Protein AF-A0A6V8PZF9-F1 (afdb_monomer_lite)

Structure (mmCIF, N/CA/C/O backbone):
data_AF-A0A6V8PZF9-F1
#
_entry.id   AF-A0A6V8PZF9-F1
#
loop_
_atom_site.group_PDB
_atom_site.id
_atom_site.type_symbol
_atom_site.label_atom_id
_atom_site.label_alt_id
_atom_site.label_comp_id
_atom_site.label_asym_id
_atom_site.label_entity_id
_atom_site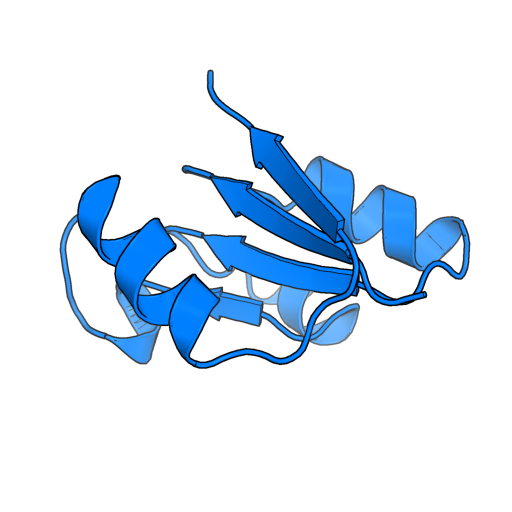.label_seq_id
_atom_site.pdbx_PDB_ins_code
_atom_site.Cartn_x
_atom_site.Cartn_y
_atom_site.Cartn_z
_atom_site.occupancy
_atom_site.B_iso_or_equiv
_atom_site.auth_seq_id
_atom_site.auth_comp_id
_atom_site.auth_asym_id
_atom_site.auth_atom_id
_atom_site.pdbx_PDB_model_num
ATOM 1 N N . MET A 1 1 ? 1.057 -11.443 -11.699 1.00 92.00 1 MET A N 1
ATOM 2 C CA . MET A 1 1 ? 0.505 -11.754 -10.373 1.00 92.00 1 MET A CA 1
ATOM 3 C C . MET A 1 1 ? 0.811 -10.569 -9.491 1.00 92.00 1 MET A C 1
ATOM 5 O O . MET A 1 1 ? 1.990 -10.291 -9.293 1.00 92.00 1 MET A O 1
ATOM 9 N N . ARG A 1 2 ? -0.217 -9.852 -9.054 1.00 97.62 2 ARG A N 1
ATOM 10 C CA . ARG A 1 2 ? -0.082 -8.646 -8.247 1.00 97.62 2 ARG A CA 1
ATOM 11 C C . ARG A 1 2 ? -0.265 -8.973 -6.774 1.00 97.62 2 ARG A C 1
ATOM 13 O O . ARG A 1 2 ? -1.293 -9.535 -6.397 1.00 97.62 2 ARG A O 1
ATOM 20 N N . THR A 1 3 ? 0.709 -8.598 -5.949 1.00 98.19 3 THR A N 1
ATOM 21 C CA . THR A 1 3 ? 0.638 -8.811 -4.497 1.00 98.19 3 THR A CA 1
ATOM 22 C C . THR A 1 3 ? 0.324 -7.508 -3.772 1.00 98.19 3 THR A C 1
ATOM 24 O O . THR A 1 3 ? 1.026 -6.509 -3.936 1.00 98.19 3 THR A O 1
ATOM 27 N N . LEU A 1 4 ? -0.705 -7.531 -2.929 1.00 98.25 4 LEU A N 1
ATOM 28 C CA . LEU A 1 4 ? -1.017 -6.458 -1.997 1.00 98.25 4 LEU A CA 1
ATOM 29 C C . LEU A 1 4 ? -0.229 -6.648 -0.692 1.00 98.25 4 LEU A C 1
ATOM 31 O O . LEU A 1 4 ? -0.388 -7.649 0.002 1.00 98.25 4 LEU A O 1
ATOM 35 N N . LEU A 1 5 ? 0.616 -5.677 -0.355 1.00 97.75 5 LEU A N 1
ATOM 36 C CA . LEU A 1 5 ? 1.342 -5.603 0.911 1.00 97.75 5 LEU A CA 1
ATOM 37 C C . LEU A 1 5 ? 0.539 -4.748 1.896 1.00 97.75 5 LEU A C 1
ATOM 39 O O . LEU A 1 5 ? 0.267 -3.586 1.603 1.00 97.75 5 LEU A O 1
ATOM 43 N N . VAL A 1 6 ? 0.180 -5.292 3.059 1.00 97.12 6 VAL A N 1
ATOM 44 C CA . VAL A 1 6 ? -0.610 -4.581 4.083 1.00 97.12 6 VAL A CA 1
ATOM 45 C C . VAL A 1 6 ? 0.026 -4.684 5.465 1.00 97.12 6 VAL A C 1
ATOM 47 O O . VAL A 1 6 ? 0.497 -5.749 5.857 1.00 97.12 6 VAL A O 1
ATOM 50 N N . GLY A 1 7 ? 0.024 -3.598 6.237 1.00 95.56 7 GLY A N 1
ATOM 51 C CA . GLY A 1 7 ? 0.518 -3.609 7.618 1.00 95.56 7 GLY A CA 1
ATOM 52 C C . GLY A 1 7 ? 0.664 -2.217 8.226 1.00 95.56 7 GLY A C 1
ATOM 53 O O . GLY A 1 7 ? 0.275 -1.224 7.621 1.00 95.56 7 GLY A O 1
ATOM 54 N N . LEU A 1 8 ? 1.239 -2.128 9.430 1.00 95.44 8 LEU A N 1
ATOM 55 C CA . LEU A 1 8 ? 1.553 -0.828 10.045 1.00 95.44 8 LEU A CA 1
ATOM 56 C C . LEU A 1 8 ? 2.576 -0.048 9.200 1.00 95.44 8 LEU A C 1
ATOM 58 O O . LEU A 1 8 ? 2.395 1.136 8.938 1.00 95.44 8 LEU A O 1
ATOM 62 N N . SER A 1 9 ? 3.621 -0.731 8.735 1.00 95.50 9 SER A N 1
ATOM 63 C CA . SER A 1 9 ? 4.580 -0.244 7.742 1.00 95.50 9 SER A CA 1
ATOM 64 C C . SER A 1 9 ? 4.870 -1.373 6.762 1.00 95.50 9 SER A C 1
ATOM 66 O O . SER A 1 9 ? 5.036 -2.519 7.181 1.00 95.50 9 SER A O 1
ATOM 68 N N . THR A 1 10 ? 4.935 -1.064 5.466 1.00 96.94 10 THR A N 1
ATOM 69 C CA . THR A 1 10 ? 5.259 -2.051 4.420 1.00 96.94 10 THR A CA 1
ATOM 70 C C . THR A 1 10 ? 6.566 -1.748 3.691 1.00 96.94 10 THR A C 1
ATOM 72 O O . THR A 1 10 ? 6.962 -2.496 2.796 1.00 96.94 10 THR A O 1
ATOM 75 N N . ARG A 1 11 ? 7.286 -0.707 4.119 1.00 96.38 11 ARG A N 1
ATOM 76 C CA . ARG A 1 11 ? 8.454 -0.147 3.434 1.00 96.38 11 ARG A CA 1
ATOM 77 C C . ARG A 1 11 ? 9.514 -1.173 3.055 1.00 96.38 11 ARG A C 1
ATOM 79 O O . ARG A 1 11 ? 9.845 -1.307 1.880 1.00 96.38 11 ARG A O 1
ATOM 86 N N . ALA A 1 12 ? 10.024 -1.931 4.024 1.00 95.88 12 ALA A N 1
ATOM 87 C CA . ALA A 1 12 ? 11.097 -2.896 3.771 1.00 95.88 12 ALA A CA 1
ATOM 88 C C . ALA A 1 12 ? 10.683 -3.987 2.764 1.00 95.88 12 ALA A C 1
ATOM 90 O O . ALA A 1 12 ? 11.485 -4.399 1.920 1.00 95.88 12 ALA A O 1
ATOM 91 N N . MET A 1 13 ? 9.423 -4.435 2.817 1.00 96.81 13 MET A N 1
ATOM 92 C CA . MET A 1 13 ? 8.879 -5.404 1.862 1.00 96.81 13 MET A CA 1
ATOM 93 C C . MET A 1 13 ? 8.689 -4.779 0.479 1.00 96.81 13 MET A C 1
ATOM 95 O O . MET A 1 13 ? 9.080 -5.389 -0.511 1.00 96.81 13 MET A O 1
ATOM 99 N N . ALA A 1 14 ? 8.145 -3.562 0.410 1.00 97.81 14 ALA A N 1
ATOM 100 C CA . ALA A 1 14 ? 7.922 -2.830 -0.832 1.00 97.81 14 ALA A CA 1
ATOM 101 C C . ALA A 1 14 ? 9.233 -2.551 -1.582 1.00 97.81 14 ALA A C 1
ATOM 103 O O . ALA A 1 14 ? 9.341 -2.847 -2.770 1.00 97.81 14 ALA A O 1
ATOM 104 N N . GLU A 1 15 ? 10.264 -2.066 -0.884 1.00 97.88 15 GLU A N 1
ATOM 105 C CA . GLU A 1 15 ? 11.594 -1.853 -1.464 1.00 97.88 15 GLU A CA 1
ATOM 106 C C . GLU A 1 15 ? 12.214 -3.170 -1.958 1.00 97.88 15 GLU A C 1
ATOM 108 O O . GLU A 1 15 ? 12.809 -3.227 -3.035 1.00 97.88 15 GLU A O 1
ATOM 113 N N . SER A 1 16 ? 12.066 -4.251 -1.186 1.00 97.81 16 SER A N 1
ATOM 114 C CA . SER A 1 16 ? 12.572 -5.574 -1.571 1.00 97.81 16 SER A CA 1
ATOM 115 C C . SER A 1 16 ? 11.851 -6.130 -2.798 1.00 97.81 16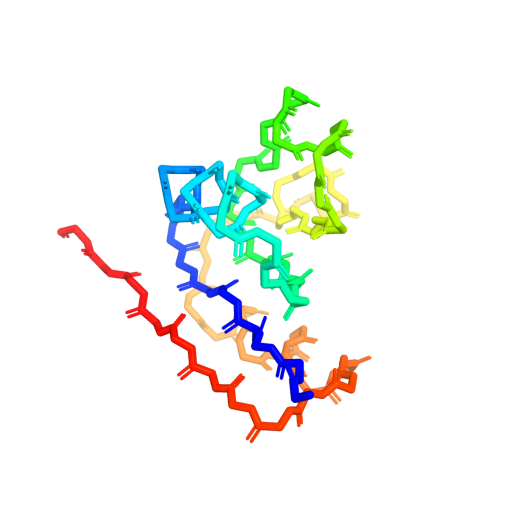 SER A C 1
ATOM 117 O O . SER A 1 16 ? 12.499 -6.657 -3.701 1.00 97.81 16 SER A O 1
ATOM 119 N N . ALA A 1 17 ? 10.530 -5.965 -2.862 1.00 97.75 17 ALA A N 1
ATOM 120 C CA . ALA A 1 17 ? 9.710 -6.375 -3.991 1.00 97.75 17 ALA A CA 1
ATOM 121 C C . ALA A 1 17 ? 10.054 -5.587 -5.263 1.00 97.75 17 ALA A C 1
ATOM 123 O O . ALA A 1 17 ? 10.252 -6.195 -6.314 1.00 97.75 17 ALA A O 1
ATOM 124 N N . HIS A 1 18 ? 10.225 -4.264 -5.153 1.00 98.12 18 HIS A N 1
ATOM 125 C CA . HIS A 1 18 ? 10.670 -3.414 -6.257 1.00 98.12 18 HIS A CA 1
ATOM 126 C C . HIS A 1 18 ? 12.029 -3.873 -6.810 1.00 98.12 18 HIS A C 1
ATOM 128 O O . HIS A 1 18 ? 12.163 -4.094 -8.012 1.00 98.12 18 HIS A O 1
ATOM 134 N N . ARG A 1 19 ? 13.026 -4.110 -5.940 1.00 98.38 19 ARG A N 1
ATOM 135 C CA . ARG A 1 19 ? 14.341 -4.640 -6.359 1.00 98.38 19 ARG A CA 1
ATOM 136 C C . ARG A 1 19 ? 14.240 -6.008 -7.034 1.00 98.38 19 ARG A C 1
ATOM 138 O O . ARG A 1 19 ? 15.023 -6.308 -7.929 1.00 98.38 19 ARG A O 1
ATOM 145 N N . GLY A 1 20 ? 13.287 -6.832 -6.607 1.00 98.06 20 GLY A N 1
ATOM 146 C CA . GLY A 1 20 ? 12.998 -8.134 -7.203 1.00 98.06 20 GLY A CA 1
ATOM 147 C C . GLY A 1 20 ? 12.147 -8.082 -8.476 1.00 98.06 20 GLY A C 1
ATOM 148 O O . GLY A 1 20 ? 11.842 -9.140 -9.014 1.00 98.06 20 GLY A O 1
ATOM 149 N N . SER A 1 21 ? 11.764 -6.892 -8.959 1.00 97.75 21 SER A N 1
ATOM 150 C CA . SER A 1 21 ? 10.854 -6.711 -10.104 1.00 97.75 21 SER A CA 1
ATOM 151 C C . SER A 1 21 ? 9.495 -7.410 -9.936 1.00 97.75 21 SER A C 1
ATOM 153 O O . SER A 1 21 ? 8.892 -7.855 -10.912 1.00 97.75 21 SER A O 1
ATOM 155 N N . TYR A 1 22 ? 9.006 -7.517 -8.698 1.00 98.19 22 TYR A N 1
ATOM 156 C CA . TYR A 1 22 ? 7.666 -8.027 -8.414 1.00 98.19 22 TYR A CA 1
ATOM 157 C C . TYR A 1 22 ? 6.622 -6.918 -8.579 1.00 98.19 22 TYR A C 1
ATOM 159 O O . TYR A 1 22 ? 6.834 -5.787 -8.141 1.00 98.19 22 TYR A O 1
ATOM 167 N N . ASP A 1 23 ? 5.472 -7.256 -9.163 1.00 98.00 23 ASP A N 1
ATOM 168 C CA . ASP A 1 23 ? 4.321 -6.354 -9.222 1.00 98.00 23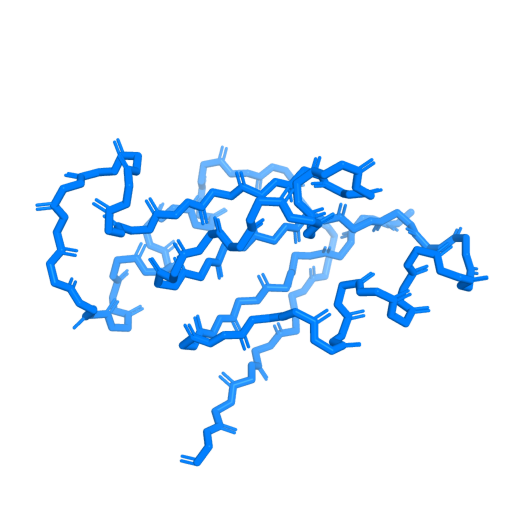 ASP A CA 1
ATOM 169 C C . ASP A 1 23 ? 3.627 -6.312 -7.857 1.00 98.00 23 ASP A C 1
ATOM 171 O O . ASP A 1 23 ? 2.988 -7.279 -7.426 1.00 98.00 23 ASP A O 1
ATOM 175 N N . VAL A 1 24 ? 3.789 -5.190 -7.157 1.00 98.19 24 VAL A N 1
ATOM 176 C CA . VAL A 1 24 ? 3.205 -4.979 -5.836 1.00 98.19 24 VAL A CA 1
ATOM 177 C C . VAL A 1 24 ? 2.473 -3.652 -5.739 1.00 98.19 24 VAL A C 1
ATOM 179 O O . VAL A 1 24 ? 2.782 -2.666 -6.406 1.00 98.19 24 VAL A O 1
ATOM 182 N N . VAL A 1 25 ? 1.487 -3.639 -4.858 1.00 98.06 25 VAL A N 1
ATOM 183 C CA . VAL A 1 25 ? 0.795 -2.452 -4.362 1.00 98.06 25 VAL A CA 1
ATOM 184 C C . VAL A 1 25 ? 0.813 -2.528 -2.844 1.00 98.06 25 VAL A C 1
ATOM 186 O O . VAL A 1 25 ? 0.804 -3.618 -2.278 1.00 98.06 25 VAL A O 1
ATOM 189 N N . SER A 1 26 ? 0.896 -1.387 -2.172 1.00 97.56 26 SER A N 1
ATOM 190 C CA . SER A 1 26 ? 1.017 -1.339 -0.717 1.00 97.56 26 SER A CA 1
ATOM 191 C C . SER A 1 26 ? -0.058 -0.476 -0.074 1.00 97.56 26 SER A C 1
ATOM 193 O O . SER A 1 26 ? -0.456 0.549 -0.626 1.00 97.56 26 SER A O 1
ATOM 195 N N . VAL A 1 27 ? -0.509 -0.889 1.106 1.00 97.00 27 VAL A N 1
ATOM 196 C CA . VAL A 1 27 ? -1.385 -0.117 1.989 1.00 97.00 27 VAL A CA 1
ATOM 197 C C . VAL A 1 27 ? -0.790 -0.170 3.391 1.00 97.00 27 VAL A C 1
ATOM 199 O O . VAL A 1 27 ? -0.633 -1.246 3.969 1.00 97.00 27 VAL A O 1
ATOM 202 N N . ASP A 1 28 ? -0.456 0.982 3.956 1.00 96.31 28 ASP A N 1
ATOM 203 C CA . ASP A 1 28 ? 0.067 1.057 5.318 1.00 96.31 28 ASP A CA 1
ATOM 204 C C . ASP A 1 28 ? -0.337 2.342 6.038 1.00 96.31 28 ASP A C 1
ATOM 206 O O . ASP A 1 28 ? -1.111 3.156 5.530 1.00 96.31 28 ASP A O 1
ATOM 210 N N . TYR A 1 29 ? 0.123 2.505 7.278 1.00 96.50 29 TYR A N 1
ATOM 211 C CA . TYR A 1 29 ? -0.193 3.696 8.050 1.00 96.50 29 TYR A CA 1
ATOM 212 C C . TYR A 1 29 ? 0.538 4.932 7.521 1.00 96.50 29 TYR A C 1
ATOM 214 O O . TYR A 1 29 ? -0.094 5.954 7.259 1.00 96.50 29 TYR A O 1
ATOM 222 N N . PHE A 1 30 ? 1.858 4.841 7.361 1.00 95.44 30 PHE A N 1
ATOM 223 C CA . PHE A 1 30 ? 2.741 5.997 7.193 1.00 95.44 30 PHE A CA 1
ATOM 224 C C . PHE A 1 30 ? 2.733 6.573 5.775 1.00 95.44 30 PHE A C 1
ATOM 226 O O . PHE A 1 30 ? 2.654 7.788 5.604 1.00 95.44 30 PHE A O 1
ATOM 233 N N . GLY A 1 31 ? 2.794 5.712 4.760 1.00 93.69 31 GLY A N 1
ATOM 234 C CA . GLY A 1 31 ? 2.980 6.090 3.367 1.00 93.69 31 GLY A CA 1
ATOM 235 C C . GLY A 1 31 ? 4.292 6.812 3.118 1.00 93.69 31 GLY A C 1
ATOM 236 O O . GLY A 1 31 ? 4.280 7.961 2.673 1.00 93.69 31 GLY A O 1
ATOM 237 N N . ASP A 1 32 ? 5.417 6.165 3.397 1.00 95.38 32 ASP A N 1
ATOM 238 C CA . ASP A 1 32 ? 6.722 6.797 3.234 1.00 95.38 32 ASP A CA 1
ATOM 239 C C . ASP A 1 32 ? 6.923 7.318 1.795 1.00 95.38 32 ASP A C 1
ATOM 241 O O . ASP A 1 32 ? 6.571 6.671 0.802 1.00 95.38 32 ASP A O 1
ATOM 245 N N . TYR A 1 33 ? 7.448 8.543 1.675 1.00 93.69 33 TYR A N 1
ATOM 246 C CA . TYR A 1 33 ? 7.565 9.225 0.381 1.00 93.69 33 TYR A CA 1
ATOM 247 C C . TYR A 1 33 ? 8.493 8.478 -0.582 1.00 93.69 33 TYR A C 1
ATOM 249 O O . TYR A 1 33 ? 8.193 8.362 -1.767 1.00 93.6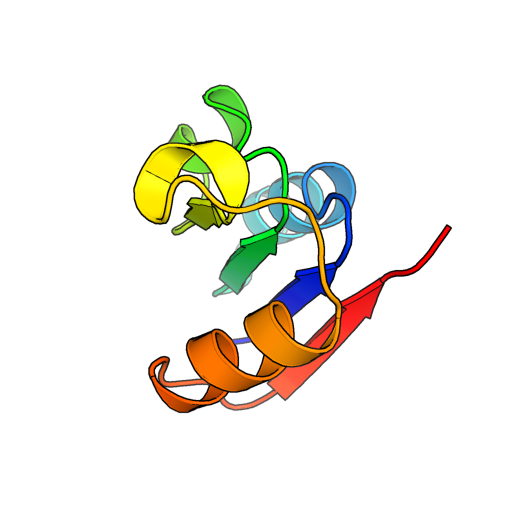9 33 TYR A O 1
ATOM 257 N N . ASP A 1 34 ? 9.599 7.944 -0.068 1.00 94.75 34 ASP A N 1
ATOM 258 C CA . ASP A 1 34 ? 10.557 7.159 -0.844 1.00 94.75 34 ASP A CA 1
ATOM 259 C C . ASP A 1 34 ? 9.960 5.839 -1.344 1.00 94.75 34 ASP A C 1
ATOM 261 O O . ASP A 1 34 ? 10.146 5.502 -2.510 1.00 94.75 34 ASP A O 1
ATOM 265 N N . GLN A 1 35 ? 9.161 5.143 -0.535 1.00 95.50 35 GLN A N 1
ATOM 266 C CA . GLN A 1 35 ? 8.406 3.967 -0.974 1.00 95.50 35 GLN A CA 1
ATOM 267 C C . GLN A 1 35 ? 7.467 4.293 -2.146 1.00 95.50 35 GLN A C 1
ATOM 269 O O . GLN A 1 35 ? 7.392 3.521 -3.105 1.00 95.50 35 GLN A O 1
ATOM 274 N N . LYS A 1 36 ? 6.788 5.449 -2.112 1.00 95.31 36 LYS A N 1
ATOM 275 C CA . LYS A 1 36 ? 5.871 5.896 -3.179 1.00 95.31 36 LYS A CA 1
ATOM 276 C C . LYS A 1 36 ? 6.559 6.116 -4.528 1.00 95.31 36 LYS A C 1
ATOM 278 O O . LYS A 1 36 ? 5.905 6.026 -5.564 1.00 95.31 36 LYS A O 1
ATOM 283 N N . LEU A 1 37 ? 7.858 6.417 -4.523 1.00 96.75 37 LEU A N 1
ATOM 284 C CA . LEU A 1 37 ? 8.650 6.553 -5.749 1.00 96.75 37 LEU A CA 1
ATOM 285 C C . LEU A 1 37 ? 8.957 5.195 -6.399 1.00 96.75 37 LEU A C 1
ATOM 287 O O . LEU A 1 37 ? 9.349 5.160 -7.563 1.00 96.75 37 LEU A O 1
ATOM 291 N N . LEU A 1 38 ? 8.791 4.093 -5.661 1.00 97.69 3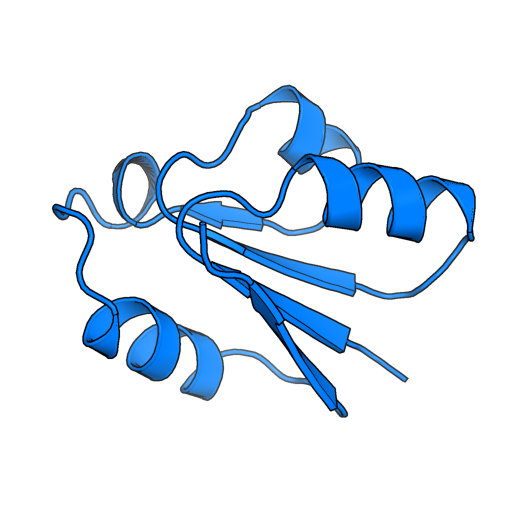8 LEU A N 1
ATOM 292 C CA . LEU A 1 38 ? 9.148 2.743 -6.099 1.00 97.69 38 LEU A CA 1
ATOM 293 C C . LEU A 1 38 ? 7.926 1.895 -6.460 1.00 97.69 38 LEU A C 1
ATOM 295 O O . LEU A 1 38 ? 7.983 1.123 -7.419 1.00 97.69 38 LEU A O 1
ATOM 299 N N . VAL A 1 39 ? 6.841 2.003 -5.685 1.00 97.75 39 VAL A N 1
ATOM 300 C CA . VAL A 1 39 ? 5.623 1.194 -5.851 1.00 97.75 39 VAL A CA 1
ATOM 301 C C . VAL A 1 39 ? 4.358 2.008 -5.541 1.00 97.75 39 VAL A C 1
ATOM 303 O O . VAL A 1 39 ? 4.409 2.941 -4.735 1.00 97.75 39 VAL A O 1
ATOM 306 N N . PRO A 1 40 ? 3.190 1.644 -6.105 1.00 97.38 40 PRO A N 1
ATOM 307 C CA . PRO A 1 40 ? 1.908 2.187 -5.668 1.00 97.38 40 PRO A CA 1
ATOM 308 C C . PRO A 1 40 ? 1.689 1.983 -4.162 1.00 97.38 40 PRO A C 1
ATOM 310 O O . PRO A 1 40 ? 1.866 0.882 -3.631 1.00 97.38 40 PRO A O 1
ATOM 313 N N . ASN A 1 41 ? 1.300 3.053 -3.473 1.00 97.00 41 ASN A N 1
ATOM 314 C CA . ASN A 1 41 ? 1.141 3.073 -2.023 1.00 97.00 41 ASN A CA 1
ATOM 315 C C . ASN A 1 41 ? -0.053 3.940 -1.605 1.00 97.00 41 ASN A C 1
ATOM 317 O O . ASN A 1 41 ? -0.172 5.087 -2.050 1.00 97.00 41 ASN A O 1
ATOM 321 N N . TYR A 1 42 ? -0.869 3.392 -0.707 1.00 95.81 42 TYR A N 1
ATOM 322 C CA . TYR A 1 42 ? -1.975 4.063 -0.034 1.00 95.81 42 TYR A CA 1
ATOM 323 C C . TYR A 1 42 ? -1.675 4.177 1.460 1.00 95.81 42 TYR A C 1
ATOM 325 O O . TYR A 1 42 ? -1.292 3.203 2.106 1.00 95.81 42 TYR A O 1
ATOM 333 N N . SER A 1 43 ? -1.863 5.371 2.010 1.00 95.62 43 SER A N 1
ATOM 334 C CA . SER A 1 43 ? -1.577 5.681 3.408 1.00 95.62 43 SER A CA 1
ATOM 335 C C . SER A 1 43 ? -2.845 5.996 4.179 1.00 95.62 43 SER A C 1
ATOM 337 O O . SER A 1 43 ? -3.561 6.934 3.825 1.00 95.62 43 SER A O 1
ATOM 339 N N . LEU A 1 44 ? -3.070 5.294 5.290 1.00 95.06 44 LEU A N 1
ATOM 340 C CA . LEU A 1 44 ? -4.155 5.638 6.213 1.00 95.06 44 LEU A CA 1
ATOM 341 C C . LEU A 1 44 ? -3.989 7.054 6.777 1.00 95.06 44 LEU A C 1
ATOM 343 O O . LEU A 1 44 ? -4.950 7.820 6.817 1.00 95.06 44 LEU A O 1
ATOM 347 N N . LEU A 1 45 ? -2.768 7.424 7.175 1.00 95.06 45 LEU A N 1
ATOM 348 C CA . LEU A 1 45 ? -2.504 8.724 7.783 1.00 95.06 45 LEU A CA 1
ATOM 349 C C . LEU A 1 45 ? -2.591 9.860 6.762 1.00 95.06 45 LEU A C 1
ATOM 351 O O . LEU A 1 45 ? -3.273 10.853 6.994 1.00 95.06 45 LEU A O 1
ATOM 355 N N . ARG A 1 46 ? -1.882 9.735 5.640 1.00 93.50 46 ARG A N 1
ATOM 356 C CA . ARG A 1 46 ? -1.722 10.821 4.668 1.00 93.50 46 ARG A CA 1
ATOM 357 C C . ARG A 1 46 ? -2.906 10.930 3.714 1.00 93.50 46 ARG A C 1
ATOM 359 O O . ARG A 1 46 ? -3.326 12.045 3.426 1.00 93.50 46 ARG A O 1
ATOM 366 N N . ASP A 1 47 ? -3.399 9.804 3.194 1.00 92.62 47 ASP A N 1
ATOM 367 C CA . ASP A 1 47 ? -4.414 9.820 2.134 1.00 92.62 47 ASP A CA 1
ATOM 368 C C . ASP A 1 47 ? -5.840 9.786 2.709 1.00 92.62 47 ASP A C 1
ATOM 370 O O . ASP A 1 47 ? -6.733 10.397 2.126 1.00 92.62 47 ASP A O 1
ATOM 374 N N . LEU A 1 48 ? -6.057 9.125 3.858 1.00 89.88 48 LEU A N 1
ATOM 375 C CA . LEU A 1 48 ? -7.371 9.061 4.517 1.00 89.88 48 LEU A CA 1
ATOM 376 C C . LEU A 1 48 ? -7.491 9.932 5.779 1.00 89.88 48 LEU A C 1
ATOM 378 O O . LEU A 1 48 ? -8.606 10.172 6.239 1.00 89.88 48 LEU A O 1
ATOM 382 N N . GLY A 1 49 ? -6.386 10.427 6.343 1.00 93.44 49 GLY A N 1
ATOM 383 C CA . GLY A 1 49 ? -6.422 11.260 7.550 1.00 93.44 49 GLY A CA 1
ATOM 384 C C . GLY A 1 49 ? -6.848 10.507 8.813 1.00 93.44 49 GLY A C 1
ATOM 385 O O . GLY A 1 49 ? -7.371 11.124 9.741 1.00 93.44 49 GLY A O 1
ATOM 386 N N . THR A 1 50 ? -6.672 9.182 8.861 1.00 92.81 50 THR A N 1
ATOM 387 C CA . THR A 1 50 ? -7.143 8.343 9.971 1.00 92.81 50 THR A CA 1
ATOM 388 C C . THR A 1 50 ? -5.994 7.788 10.804 1.00 92.81 50 THR A C 1
ATOM 390 O O . THR A 1 50 ? -4.899 7.533 10.306 1.00 92.81 50 THR A O 1
ATOM 393 N N . ASN A 1 51 ? -6.272 7.497 12.076 1.00 93.50 51 ASN A N 1
ATOM 394 C CA . ASN A 1 51 ? -5.376 6.692 12.905 1.00 93.50 51 ASN A CA 1
ATOM 395 C C . ASN A 1 51 ? -5.275 5.256 12.375 1.00 93.50 51 ASN A C 1
ATOM 397 O O . ASN A 1 51 ? -6.164 4.771 11.670 1.00 93.50 51 ASN A O 1
ATOM 401 N N . PHE A 1 52 ? -4.210 4.559 12.767 1.00 93.50 52 PHE A N 1
ATOM 402 C CA . PHE A 1 52 ? -4.039 3.159 12.415 1.00 93.50 52 PHE A CA 1
ATOM 403 C C . PHE A 1 52 ? -5.153 2.292 13.008 1.00 93.50 52 PHE A C 1
ATOM 405 O O . PHE A 1 52 ? -5.335 2.241 14.226 1.00 93.50 52 PHE A O 1
ATOM 412 N N . GLN A 1 53 ? -5.861 1.573 12.139 1.00 92.69 53 GLN A N 1
ATOM 413 C CA . GLN A 1 53 ? -6.791 0.513 12.510 1.00 92.69 53 GLN A CA 1
ATOM 414 C C . GLN A 1 53 ? -6.654 -0.625 11.505 1.00 92.69 53 GLN A C 1
ATOM 416 O O . GLN A 1 53 ? -6.678 -0.403 10.296 1.00 92.69 53 GLN A O 1
ATOM 421 N N . VAL A 1 54 ? -6.534 -1.856 12.002 1.00 91.25 54 VAL A N 1
ATOM 422 C CA . VAL A 1 54 ? -6.351 -3.033 11.139 1.00 91.25 54 VAL A CA 1
ATOM 423 C C . VAL A 1 54 ? -7.560 -3.249 10.221 1.00 91.25 54 VAL A C 1
ATOM 425 O O . VAL A 1 54 ? -7.382 -3.646 9.073 1.00 91.25 54 VAL A O 1
ATOM 428 N N . SER A 1 55 ? -8.774 -2.933 10.682 1.00 92.94 55 SER A N 1
ATOM 429 C CA . SER A 1 55 ? -9.995 -2.999 9.865 1.00 92.94 55 SER A CA 1
ATOM 430 C C . SER A 1 55 ? -9.916 -2.115 8.618 1.00 92.94 55 SER A C 1
ATOM 432 O O . SER A 1 55 ? -10.267 -2.572 7.533 1.00 92.94 55 SER A O 1
ATOM 434 N N . LEU A 1 56 ? -9.373 -0.899 8.745 1.00 93.38 56 LEU A N 1
ATOM 435 C CA . LEU A 1 56 ? -9.236 0.043 7.629 1.00 93.38 56 LEU A CA 1
ATOM 436 C C . LEU A 1 56 ? -8.264 -0.458 6.552 1.00 93.38 56 LEU A C 1
ATOM 438 O O . LEU A 1 56 ? -8.478 -0.197 5.372 1.00 93.38 56 LEU A O 1
ATOM 442 N N . LEU A 1 57 ? -7.228 -1.222 6.927 1.00 91.25 57 LEU A N 1
ATOM 443 C CA . LEU A 1 57 ? -6.362 -1.880 5.940 1.00 91.25 57 LEU A CA 1
ATOM 444 C C . LEU A 1 57 ? -7.165 -2.855 5.069 1.00 91.25 57 LEU A C 1
ATOM 446 O O . LEU A 1 57 ? -6.965 -2.906 3.858 1.00 91.25 57 LEU A O 1
ATOM 450 N N . GLY A 1 58 ? -8.076 -3.616 5.686 1.00 89.38 58 GLY A N 1
ATOM 451 C CA . GLY A 1 58 ? -8.950 -4.558 4.989 1.00 89.38 58 GLY A CA 1
ATOM 452 C C . GLY A 1 58 ? -9.965 -3.858 4.087 1.00 89.38 58 GLY A C 1
ATOM 453 O O . GLY A 1 58 ? -10.132 -4.253 2.939 1.00 89.38 58 GLY A O 1
ATOM 454 N N . GLU A 1 59 ? -10.598 -2.788 4.568 1.00 92.56 59 GLU A N 1
ATOM 455 C CA . GLU A 1 59 ? -11.546 -1.993 3.773 1.00 92.56 59 GLU A CA 1
ATOM 456 C C . GLU A 1 59 ? -10.905 -1.428 2.501 1.00 92.56 59 GLU A C 1
ATOM 458 O O . GLU A 1 59 ? -11.489 -1.526 1.422 1.00 92.56 59 GLU A O 1
ATOM 463 N N . ILE A 1 60 ? -9.681 -0.903 2.606 1.00 92.12 60 ILE A N 1
ATOM 464 C CA . ILE A 1 60 ? -8.928 -0.409 1.447 1.00 92.12 60 ILE A CA 1
ATOM 465 C C . ILE A 1 60 ? -8.498 -1.559 0.540 1.00 92.12 60 ILE A C 1
ATOM 467 O O . ILE A 1 60 ? -8.559 -1.421 -0.680 1.00 92.12 60 ILE A O 1
ATOM 471 N N . ALA A 1 61 ? -8.098 -2.703 1.106 1.00 91.31 61 ALA A N 1
ATOM 472 C CA . ALA A 1 61 ? -7.730 -3.873 0.317 1.00 91.31 61 ALA A CA 1
ATOM 473 C C . ALA A 1 61 ? -8.860 -4.288 -0.638 1.00 91.31 61 ALA A C 1
ATOM 475 O O . ALA A 1 61 ? -8.593 -4.554 -1.804 1.00 91.31 61 ALA A O 1
ATOM 476 N N . PHE A 1 62 ? -10.123 -4.255 -0.198 1.00 90.06 62 PHE A N 1
ATOM 477 C CA . PHE A 1 62 ? -11.276 -4.590 -1.048 1.00 90.06 62 PHE A CA 1
ATOM 478 C C . PHE A 1 62 ? -11.511 -3.635 -2.229 1.00 90.06 62 PHE A C 1
ATOM 480 O O . PHE A 1 62 ? -12.312 -3.950 -3.106 1.00 90.06 62 PHE A O 1
ATOM 487 N N . GLN A 1 63 ? -10.839 -2.483 -2.270 1.00 94.19 63 GLN A N 1
ATOM 488 C CA . GLN A 1 63 ? -10.928 -1.514 -3.367 1.00 94.19 63 GLN A CA 1
ATOM 489 C C . GLN A 1 63 ? -9.759 -1.618 -4.359 1.00 94.19 63 GLN A C 1
ATOM 491 O O . GLN A 1 63 ? -9.663 -0.808 -5.281 1.00 94.19 63 GLN A O 1
ATOM 496 N N . ILE A 1 64 ? -8.855 -2.581 -4.165 1.00 95.38 64 ILE A N 1
ATOM 497 C CA . ILE A 1 64 ? -7.636 -2.752 -4.953 1.00 95.38 64 ILE A CA 1
ATOM 498 C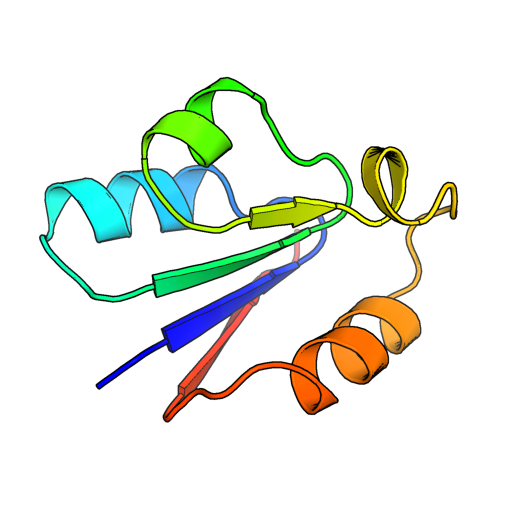 C . ILE A 1 64 ? -7.679 -4.118 -5.636 1.00 95.38 64 ILE A C 1
ATOM 500 O O . ILE A 1 64 ? -7.917 -5.133 -4.989 1.00 95.38 64 ILE A O 1
ATOM 504 N N . ASP A 1 65 ? -7.382 -4.159 -6.933 1.00 96.25 65 ASP A N 1
ATOM 505 C CA . ASP A 1 65 ? -7.201 -5.422 -7.649 1.00 96.25 65 ASP A CA 1
ATOM 506 C C . ASP A 1 65 ? -5.872 -6.082 -7.242 1.00 96.25 65 ASP A C 1
ATOM 508 O O . ASP A 1 65 ? -4.798 -5.489 -7.395 1.00 96.25 65 ASP A O 1
ATOM 512 N N . PHE A 1 66 ? -5.924 -7.319 -6.743 1.00 97.06 66 PHE A N 1
ATOM 513 C CA . PHE A 1 66 ? -4.748 -8.132 -6.417 1.00 97.06 66 PHE A CA 1
ATOM 514 C C . PHE A 1 66 ? -5.044 -9.635 -6.539 1.00 97.06 66 PHE A C 1
ATOM 516 O O . PHE A 1 66 ? -6.186 -10.070 -6.413 1.00 97.06 66 PHE A O 1
ATOM 523 N N . ASP A 1 67 ? -3.994 -10.434 -6.737 1.00 97.75 67 ASP A N 1
ATOM 524 C CA . ASP A 1 67 ? -4.070 -11.902 -6.800 1.00 97.75 67 ASP A CA 1
ATOM 525 C C . ASP A 1 67 ? -3.683 -12.559 -5.465 1.00 97.75 67 ASP A C 1
ATOM 527 O O . ASP A 1 67 ? -4.139 -13.651 -5.131 1.00 97.75 67 ASP A O 1
ATOM 531 N N . ALA A 1 68 ? -2.805 -11.900 -4.704 1.00 97.12 68 ALA A N 1
ATOM 532 C CA . ALA A 1 68 ? -2.308 -12.367 -3.417 1.00 97.12 68 ALA A CA 1
ATOM 533 C C . ALA A 1 68 ? -2.176 -11.209 -2.423 1.00 97.12 68 ALA A C 1
ATOM 535 O O . ALA A 1 68 ? -1.947 -10.065 -2.814 1.00 97.12 68 ALA A O 1
ATOM 536 N N . LEU A 1 69 ? -2.271 -11.515 -1.129 1.00 96.50 69 LEU A N 1
ATOM 537 C CA . LEU A 1 69 ? -2.099 -10.551 -0.046 1.00 96.50 69 LEU A CA 1
ATOM 538 C C . LEU A 1 69 ? -1.026 -11.046 0.924 1.00 96.50 69 LEU A C 1
ATOM 540 O O . LEU A 1 69 ? -1.072 -12.189 1.379 1.00 96.50 69 LEU A O 1
ATOM 544 N N . ALA A 1 70 ? -0.082 -10.170 1.260 1.00 96.38 70 ALA A N 1
ATOM 545 C CA . ALA A 1 70 ? 0.905 -10.381 2.308 1.00 96.38 70 ALA A CA 1
ATOM 546 C C . ALA A 1 70 ? 0.671 -9.369 3.433 1.00 96.38 70 ALA A C 1
ATOM 548 O O . ALA A 1 70 ? 0.823 -8.160 3.250 1.00 96.38 70 ALA A O 1
ATOM 549 N N . TYR A 1 71 ? 0.297 -9.883 4.602 1.00 95.00 71 TYR A N 1
ATOM 550 C CA . TYR A 1 71 ? 0.126 -9.088 5.809 1.00 95.00 71 TYR A CA 1
ATOM 551 C C . TYR A 1 71 ? 1.395 -9.113 6.658 1.00 95.00 71 TYR A C 1
ATOM 553 O O . TYR A 1 71 ? 1.947 -10.182 6.915 1.00 95.00 71 TYR A O 1
ATOM 561 N N . THR A 1 72 ? 1.828 -7.939 7.114 1.00 92.44 72 THR A N 1
ATOM 562 C CA . THR A 1 72 ? 2.924 -7.784 8.071 1.00 92.44 72 THR A CA 1
ATOM 563 C C . THR A 1 72 ? 2.430 -7.156 9.369 1.00 92.44 72 THR A C 1
ATOM 565 O O . THR A 1 72 ? 1.645 -6.204 9.377 1.00 92.44 72 THR A O 1
ATOM 568 N N . SER A 1 73 ? 2.943 -7.681 10.475 1.00 85.19 73 SER A N 1
ATOM 569 C CA . SER A 1 73 ? 2.757 -7.168 11.830 1.00 85.19 73 SER A CA 1
ATOM 570 C C . SER A 1 73 ? 4.116 -7.110 12.524 1.00 85.19 73 SER A C 1
ATOM 572 O O . SER A 1 73 ? 5.051 -7.773 12.072 1.00 85.19 73 SER A O 1
ATOM 574 N N . ASN A 1 74 ? 4.232 -6.290 13.564 1.00 65.56 74 ASN A N 1
ATOM 575 C CA . ASN A 1 74 ? 5.447 -6.123 14.363 1.00 65.56 74 ASN A CA 1
ATOM 576 C C . ASN A 1 74 ? 5.179 -6.615 15.784 1.00 65.56 74 ASN A C 1
ATOM 578 O O . ASN A 1 74 ? 4.109 -6.233 16.312 1.00 65.56 74 ASN A O 1
#

Radius of gyration: 11.03 Å; chains: 1; bounding box: 26×24×25 Å

pLDDT: mean 94.91, std 4.31, range [65.56, 98.38]

Sequence (74 aa):
MRTLLVGLSTRAMAESAHRGSYDVVSVDYFGDYDQKLLVPNYSLLRDLGTNFQVSLLGEIAFQIDFDALAYTSN

Secondary structure (DSSP, 8-state):
--EEEEES--HHHHHHHHHTT--EEEEESS--HHHHTTS-EEETTTTS-----HHHHHHHHTTS--SEEEEE--

Organism: NCBI:txid2754717

Foldseek 3Di:
DEEEEEEQDCQVVLVVCLVVVHHYAYEHAPFDPVSVVRHHYHHCCPNVVDDDDPVVSVVVVVVDDGDYYDYDDD